Protein AF-A0A8T4ZIT6-F1 (afdb_monomer)

Secondary structure (DSSP, 8-state):
--------HHHHHHHHHHHHHHHHHHHHHHHHHHHH-HHHHHHHHHHHHHHHHHTT-

Radius of gyration: 16.99 Å; Cα contacts (8 Å, |Δi|>4): 5; chains: 1; bounding box: 32×27×38 Å

pLDDT: mean 75.41, std 13.18, range [38.91, 92.62]

Structure (mmCIF, N/CA/C/O backbone):
data_AF-A0A8T4ZIT6-F1
#
_entry.id   AF-A0A8T4ZIT6-F1
#
loop_
_atom_site.group_PDB
_atom_site.id
_atom_site.type_symbol
_atom_site.label_atom_id
_atom_site.label_alt_id
_atom_site.label_comp_id
_atom_site.label_asym_id
_atom_site.label_entity_id
_atom_site.label_seq_id
_atom_site.pdbx_PDB_ins_code
_atom_site.Cartn_x
_atom_site.Cartn_y
_atom_site.Cartn_z
_atom_site.occupancy
_atom_site.B_iso_or_equiv
_atom_site.auth_seq_id
_atom_site.auth_comp_id
_atom_site.auth_asym_id
_atom_site.auth_atom_id
_atom_site.pdbx_PDB_model_num
ATOM 1 N N . MET A 1 1 ? -10.408 22.521 19.741 1.00 38.91 1 MET A N 1
ATOM 2 C CA . MET A 1 1 ? -11.407 21.619 20.349 1.00 38.91 1 MET A CA 1
ATOM 3 C C . MET A 1 1 ? -11.146 20.230 19.776 1.00 38.91 1 MET A C 1
ATOM 5 O O . MET A 1 1 ? -11.540 19.973 18.652 1.00 38.91 1 MET A O 1
ATOM 9 N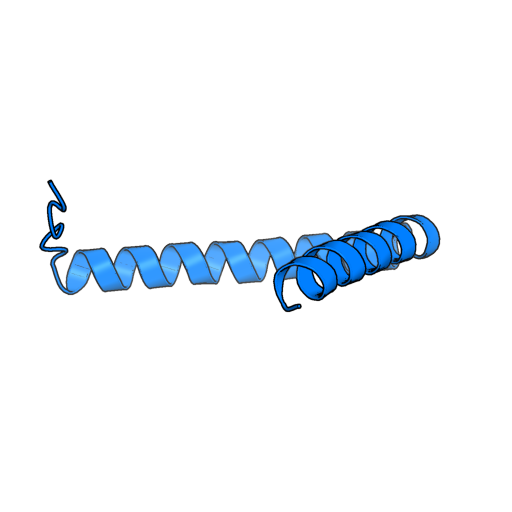 N . SER A 1 2 ? -10.369 19.383 20.461 1.00 44.66 2 SER A N 1
ATOM 10 C CA . SER A 1 2 ? -10.188 17.990 20.023 1.00 44.66 2 SER A CA 1
ATOM 11 C C . SER A 1 2 ? -11.362 17.181 20.546 1.00 44.66 2 SER A C 1
ATOM 13 O O . SER A 1 2 ? -11.323 16.686 21.674 1.00 44.66 2 SER A O 1
ATOM 15 N N . GLU A 1 3 ? -12.420 17.081 19.747 1.00 45.97 3 GLU A N 1
ATOM 16 C CA . GLU A 1 3 ? -13.420 16.034 19.926 1.00 45.97 3 GLU A CA 1
ATOM 17 C C . GLU A 1 3 ? -12.705 14.689 19.788 1.00 45.97 3 GLU A C 1
ATOM 19 O O . GLU A 1 3 ? -12.407 14.215 18.693 1.00 45.97 3 GLU A O 1
ATOM 24 N N . LYS A 1 4 ? -12.370 14.074 20.926 1.00 55.59 4 LYS A N 1
ATOM 25 C CA . LYS A 1 4 ? -12.039 12.653 20.968 1.00 55.59 4 LYS A CA 1
ATOM 26 C C . LYS A 1 4 ? -13.319 11.919 20.597 1.00 55.59 4 LYS A C 1
ATOM 28 O O . LYS A 1 4 ? -14.153 11.670 21.465 1.00 55.59 4 LYS A O 1
ATOM 33 N N . VAL A 1 5 ? -13.486 11.637 19.307 1.00 61.66 5 VAL A N 1
ATOM 34 C CA . VAL A 1 5 ? -14.533 10.755 18.797 1.00 61.66 5 VAL A CA 1
ATOM 35 C C . VAL A 1 5 ? -14.438 9.470 19.616 1.00 61.66 5 VAL A C 1
ATOM 37 O O . VAL A 1 5 ? -13.455 8.734 19.517 1.00 61.66 5 VAL A O 1
ATOM 40 N N . LYS A 1 6 ? -15.412 9.241 20.500 1.00 61.56 6 LYS A N 1
ATOM 41 C CA . LYS A 1 6 ? -15.543 7.988 21.245 1.00 61.56 6 LYS A CA 1
ATOM 42 C C . LYS A 1 6 ? -16.036 6.937 20.254 1.00 61.56 6 LYS A C 1
ATOM 44 O O . LYS A 1 6 ? -17.216 6.622 20.234 1.00 61.56 6 LYS A O 1
ATOM 49 N N . LEU A 1 7 ? -15.137 6.474 19.389 1.00 64.69 7 LEU A N 1
ATOM 50 C CA . LEU A 1 7 ? -15.394 5.345 18.504 1.00 64.69 7 LEU A CA 1
ATOM 51 C C . LEU A 1 7 ? -15.725 4.145 19.380 1.00 64.69 7 LEU A C 1
ATOM 53 O O . LEU A 1 7 ? -14.961 3.815 20.296 1.00 64.69 7 LEU A O 1
ATOM 57 N N . SER A 1 8 ? -16.863 3.507 19.116 1.00 79.94 8 SER A N 1
ATOM 58 C CA . SER A 1 8 ? -17.143 2.233 19.765 1.00 79.94 8 SER A CA 1
ATOM 59 C C . SER A 1 8 ? -16.072 1.213 19.334 1.00 79.94 8 SER A C 1
ATOM 61 O O . SER A 1 8 ? -15.506 1.328 18.239 1.00 79.94 8 SER A O 1
ATOM 63 N N . PRO A 1 9 ? -15.760 0.199 20.159 1.00 78.88 9 PRO A N 1
ATOM 64 C CA . PRO A 1 9 ? -14.824 -0.857 19.769 1.00 78.88 9 PRO A CA 1
ATOM 65 C C . PRO A 1 9 ? -15.202 -1.528 18.436 1.00 78.88 9 PRO A C 1
ATOM 67 O O . PRO A 1 9 ? -14.326 -1.931 17.674 1.00 78.88 9 PRO A O 1
ATOM 70 N N . GLU A 1 10 ? -16.498 -1.596 18.132 1.00 81.19 10 GLU A N 1
ATOM 71 C CA . GLU A 1 10 ? -17.056 -2.173 16.906 1.00 81.19 10 GLU A CA 1
ATOM 72 C C . GLU A 1 10 ? -16.801 -1.274 15.686 1.00 81.19 10 GLU A C 1
ATOM 74 O O . GLU A 1 10 ? -16.364 -1.750 14.637 1.00 81.19 10 GLU A O 1
ATOM 79 N N . GLU A 1 11 ? -16.999 0.040 15.822 1.00 81.88 11 GLU A N 1
ATOM 80 C CA . GLU A 1 11 ? -16.691 1.014 14.768 1.00 81.88 11 GLU A CA 1
ATOM 81 C C . GLU A 1 11 ? -15.189 1.097 14.495 1.00 81.88 11 GLU A C 1
ATOM 83 O O . GLU A 1 11 ? -14.768 1.241 13.344 1.00 81.88 11 GLU A O 1
ATOM 88 N N . LEU A 1 12 ? -14.369 0.972 15.542 1.00 83.38 12 LEU A N 1
ATOM 89 C CA . LEU A 1 12 ? -12.920 0.934 15.412 1.00 83.38 12 LEU A CA 1
ATOM 90 C C . LEU A 1 12 ? -12.471 -0.314 14.645 1.00 83.38 12 LEU A C 1
ATOM 92 O O . LEU A 1 12 ? -11.677 -0.201 13.714 1.00 83.38 12 LEU A O 1
ATOM 96 N N . GLN A 1 13 ? -13.013 -1.491 14.974 1.00 83.81 13 GLN A N 1
ATOM 97 C CA . GLN A 1 13 ? -12.733 -2.723 14.232 1.00 83.81 13 GLN A CA 1
ATOM 98 C C . GLN A 1 13 ? -13.174 -2.625 12.770 1.00 83.81 13 GLN A C 1
ATOM 100 O O . GLN A 1 13 ? -12.432 -3.044 11.879 1.00 83.81 13 GLN A O 1
ATOM 105 N N . LYS A 1 14 ? -14.343 -2.029 12.511 1.00 89.31 14 LYS A N 1
ATOM 106 C CA . LYS A 1 14 ? -14.829 -1.796 11.149 1.00 89.31 14 LYS A CA 1
ATOM 107 C C . LYS A 1 14 ? -13.873 -0.901 10.360 1.00 89.31 14 LYS A C 1
ATOM 109 O O . LYS A 1 14 ? -13.467 -1.279 9.266 1.00 89.31 14 LYS A O 1
ATOM 114 N N . ARG A 1 15 ? -13.439 0.225 10.933 1.00 86.25 15 ARG A N 1
ATOM 115 C CA . ARG A 1 15 ? -12.466 1.122 10.288 1.00 86.25 15 ARG A CA 1
ATOM 116 C C . ARG A 1 15 ? -11.113 0.458 10.064 1.00 86.25 15 ARG A C 1
ATOM 118 O O . ARG A 1 15 ? -10.532 0.625 9.000 1.00 86.25 15 ARG A O 1
ATOM 125 N N . ILE A 1 16 ? -10.611 -0.309 11.032 1.00 87.94 16 ILE A N 1
ATOM 126 C CA . ILE A 1 16 ? -9.354 -1.057 10.872 1.00 87.94 16 ILE A CA 1
ATOM 127 C C . ILE A 1 16 ? -9.466 -2.033 9.698 1.00 87.94 16 ILE A C 1
ATOM 129 O O . ILE A 1 16 ? -8.540 -2.135 8.896 1.00 87.94 16 ILE A O 1
ATOM 133 N N . LYS A 1 17 ? -10.605 -2.721 9.573 1.00 91.12 17 LYS A N 1
ATOM 134 C CA . LYS A 1 17 ? -10.861 -3.629 8.457 1.00 91.12 17 LYS A CA 1
ATOM 135 C C . LYS A 1 17 ? -10.919 -2.886 7.120 1.00 91.12 17 LYS A C 1
ATOM 137 O O . LYS A 1 17 ? -10.232 -3.285 6.193 1.00 91.12 17 LYS A O 1
ATOM 142 N N . GLU A 1 18 ? -11.646 -1.774 7.045 1.00 92.62 18 GLU A N 1
ATOM 143 C CA . GLU A 1 18 ? -11.724 -0.942 5.834 1.00 92.62 18 GLU A CA 1
ATOM 144 C C . GLU A 1 18 ? -10.347 -0.417 5.397 1.00 92.62 18 GLU A C 1
ATOM 146 O O . GLU A 1 18 ? -10.007 -0.474 4.217 1.00 92.62 18 GLU A O 1
ATOM 151 N N . VAL A 1 19 ? -9.523 0.047 6.343 1.00 90.62 19 VAL A N 1
ATOM 152 C CA . VAL A 1 19 ? -8.153 0.505 6.059 1.00 90.62 19 VAL A CA 1
ATOM 153 C C . VAL A 1 19 ? -7.275 -0.649 5.579 1.00 90.62 19 VAL A C 1
ATOM 155 O O . VAL A 1 19 ? -6.488 -0.474 4.650 1.00 90.62 19 VAL A O 1
ATOM 158 N N . ARG A 1 20 ? -7.415 -1.837 6.176 1.00 91.31 20 ARG A N 1
ATOM 159 C CA . ARG A 1 20 ? -6.679 -3.031 5.752 1.00 91.31 20 ARG A CA 1
ATOM 160 C C . ARG A 1 20 ? -7.054 -3.448 4.331 1.00 91.31 20 ARG A C 1
ATOM 162 O O . ARG A 1 20 ? -6.156 -3.669 3.523 1.00 91.31 20 ARG A O 1
ATOM 169 N N . ASP A 1 21 ? -8.345 -3.508 4.025 1.00 92.19 21 ASP A N 1
ATOM 170 C CA . ASP A 1 21 ? -8.844 -3.884 2.700 1.00 92.19 21 ASP A CA 1
ATOM 171 C C . ASP A 1 21 ? -8.385 -2.862 1.640 1.00 92.19 21 ASP A C 1
ATOM 173 O O . ASP A 1 21 ? -7.959 -3.231 0.542 1.00 92.19 21 ASP A O 1
ATOM 177 N N . LEU A 1 22 ? -8.382 -1.568 1.985 1.00 91.31 22 LEU A N 1
ATOM 178 C CA . LEU A 1 22 ? -7.856 -0.505 1.127 1.00 91.31 22 LEU A CA 1
ATOM 179 C C . LEU A 1 22 ? -6.347 -0.653 0.884 1.00 91.31 22 LEU A C 1
ATOM 181 O O . LEU A 1 22 ? -5.887 -0.463 -0.244 1.00 91.31 22 LEU A O 1
ATOM 185 N N . ALA A 1 23 ? -5.580 -0.999 1.920 1.00 87.50 23 ALA A N 1
ATOM 186 C CA . ALA A 1 23 ? -4.141 -1.206 1.816 1.00 87.50 23 ALA A CA 1
ATOM 187 C C . ALA A 1 23 ? -3.806 -2.429 0.947 1.00 87.50 23 ALA A C 1
ATOM 189 O O . ALA A 1 23 ? -2.923 -2.343 0.094 1.00 87.50 23 ALA A O 1
ATOM 190 N N . GLU A 1 24 ? -4.530 -3.543 1.105 1.00 91.06 24 GLU A N 1
ATOM 191 C CA . GLU A 1 24 ? -4.367 -4.731 0.254 1.00 91.06 24 GLU A CA 1
ATOM 192 C C . GLU A 1 24 ? -4.712 -4.434 -1.208 1.00 91.06 24 GLU A C 1
ATOM 194 O O . GLU A 1 24 ? -3.940 -4.787 -2.103 1.00 91.06 24 GLU A O 1
ATOM 199 N N . LYS A 1 25 ? -5.818 -3.725 -1.463 1.00 92.00 25 LYS A N 1
ATOM 200 C CA . LYS A 1 25 ? -6.198 -3.327 -2.822 1.00 92.00 25 LYS A CA 1
ATOM 201 C C . LYS A 1 25 ? -5.153 -2.409 -3.459 1.00 92.00 25 LYS A C 1
ATOM 203 O O . LYS A 1 25 ? -4.710 -2.664 -4.575 1.00 92.00 25 LYS A O 1
ATOM 208 N N . SER A 1 26 ? -4.710 -1.390 -2.724 1.00 85.50 26 SER A N 1
ATOM 209 C CA . SER A 1 26 ? -3.674 -0.457 -3.185 1.00 85.50 26 SER A CA 1
ATOM 210 C C . SER A 1 26 ? -2.359 -1.177 -3.482 1.00 85.50 26 SER A C 1
ATOM 212 O O . SER A 1 26 ? -1.699 -0.878 -4.473 1.00 85.50 26 SER A O 1
ATOM 214 N N . LYS A 1 27 ? -1.984 -2.167 -2.661 1.00 86.50 27 LYS A N 1
ATOM 215 C CA . LYS A 1 27 ? -0.790 -2.983 -2.895 1.00 86.50 27 LYS A CA 1
ATOM 216 C C . LYS A 1 27 ? -0.877 -3.735 -4.224 1.00 86.50 27 LYS A C 1
ATOM 218 O O . LYS A 1 27 ? 0.085 -3.705 -4.986 1.00 86.50 27 LYS A O 1
ATOM 223 N N . LEU A 1 28 ? -2.007 -4.386 -4.506 1.00 88.81 28 LEU A N 1
ATOM 224 C CA . LEU A 1 28 ? -2.205 -5.118 -5.762 1.00 88.81 28 LEU A CA 1
ATOM 225 C C . LEU A 1 28 ? -2.145 -4.189 -6.980 1.00 88.81 28 LEU A C 1
ATOM 227 O O . LEU A 1 28 ? -1.496 -4.523 -7.969 1.00 88.81 28 LEU A O 1
ATOM 231 N N . GLU A 1 29 ? -2.758 -3.007 -6.893 1.00 84.62 29 GLU A N 1
ATOM 232 C CA . GLU A 1 29 ? -2.710 -2.005 -7.964 1.00 84.62 29 GLU A CA 1
ATOM 233 C C . GLU A 1 29 ? -1.278 -1.494 -8.205 1.00 84.62 29 GLU A C 1
ATOM 235 O O . GLU A 1 29 ? -0.837 -1.411 -9.352 1.00 84.62 29 GLU A O 1
ATOM 240 N N . ILE A 1 30 ? -0.511 -1.229 -7.141 1.00 81.19 30 ILE A N 1
ATOM 241 C CA . ILE A 1 30 ? 0.899 -0.820 -7.244 1.00 81.19 30 ILE A CA 1
ATOM 242 C C . ILE A 1 30 ? 1.756 -1.943 -7.842 1.00 81.19 30 ILE A C 1
ATOM 244 O O . ILE A 1 30 ? 2.586 -1.679 -8.712 1.00 81.19 30 ILE A O 1
ATOM 248 N N . GLU A 1 31 ? 1.559 -3.198 -7.428 1.00 81.31 31 GLU A N 1
ATOM 249 C CA . GLU A 1 31 ? 2.261 -4.348 -8.012 1.00 81.31 31 GLU A CA 1
ATOM 250 C C . GLU A 1 31 ? 1.940 -4.513 -9.505 1.00 81.31 31 GLU A C 1
ATOM 252 O O . GLU A 1 31 ? 2.832 -4.801 -10.309 1.00 81.31 31 GLU A O 1
ATOM 257 N N . GLU A 1 32 ? 0.688 -4.294 -9.907 1.00 83.69 32 GLU A N 1
ATOM 258 C CA . GLU A 1 32 ? 0.280 -4.341 -11.309 1.00 83.69 32 GLU A CA 1
ATOM 259 C C . GLU A 1 32 ? 0.880 -3.183 -12.124 1.00 83.69 32 GLU A C 1
ATOM 261 O O . GLU A 1 32 ? 1.374 -3.400 -13.236 1.00 83.69 32 GLU A O 1
ATOM 266 N N . MET A 1 33 ? 0.909 -1.968 -11.565 1.00 78.38 33 MET A N 1
ATOM 267 C CA . MET A 1 33 ? 1.573 -0.810 -12.171 1.00 78.38 33 MET A CA 1
ATOM 268 C C . MET A 1 33 ? 3.075 -1.045 -12.347 1.00 78.38 33 MET A C 1
ATOM 270 O O . MET A 1 33 ? 3.602 -0.821 -13.439 1.00 78.38 33 MET A O 1
ATOM 274 N N . LEU A 1 34 ? 3.748 -1.574 -11.320 1.00 72.56 34 LEU A N 1
ATOM 275 C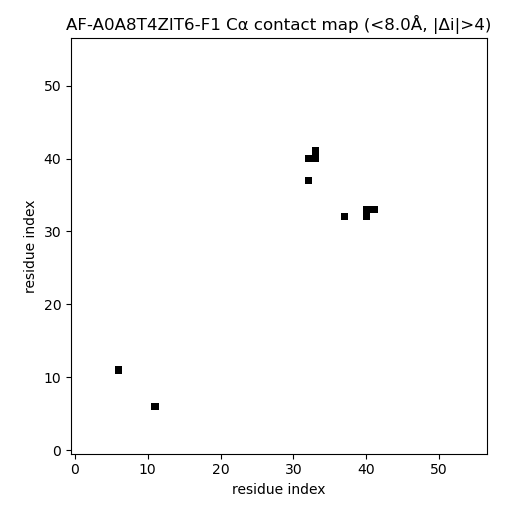 CA . LEU A 1 34 ? 5.168 -1.925 -11.368 1.00 72.56 34 LEU A CA 1
ATOM 276 C C . LEU A 1 34 ? 5.459 -2.960 -12.460 1.00 72.56 34 LEU A C 1
ATOM 278 O O . LEU A 1 34 ? 6.465 -2.843 -13.159 1.00 72.56 34 LEU A O 1
ATOM 282 N N . ARG A 1 35 ? 4.570 -3.945 -12.652 1.00 74.19 35 ARG A N 1
ATOM 283 C CA . ARG A 1 35 ? 4.706 -4.946 -13.724 1.00 74.19 35 ARG A CA 1
ATOM 284 C C . ARG A 1 35 ? 4.493 -4.357 -15.116 1.00 74.19 35 ARG A C 1
ATOM 286 O O . ARG A 1 35 ? 5.234 -4.703 -16.032 1.00 74.19 35 ARG A O 1
ATOM 293 N N . LYS A 1 36 ? 3.482 -3.504 -15.301 1.00 76.12 36 LYS A N 1
ATOM 294 C CA . LYS A 1 36 ? 3.130 -2.949 -16.620 1.00 76.12 36 LYS A CA 1
ATOM 295 C C . LYS A 1 36 ? 4.038 -1.793 -17.042 1.00 76.12 36 LYS A C 1
ATOM 297 O O . LYS A 1 36 ? 4.263 -1.618 -18.237 1.00 76.12 36 LYS A O 1
ATOM 302 N N . ARG A 1 37 ? 4.534 -0.993 -16.091 1.00 70.00 37 ARG A N 1
ATOM 303 C CA . ARG A 1 37 ? 5.320 0.230 -16.337 1.00 70.00 37 ARG A CA 1
ATOM 304 C C . ARG A 1 37 ? 6.436 0.412 -15.295 1.00 70.00 37 ARG A C 1
ATOM 306 O O . ARG A 1 37 ? 6.3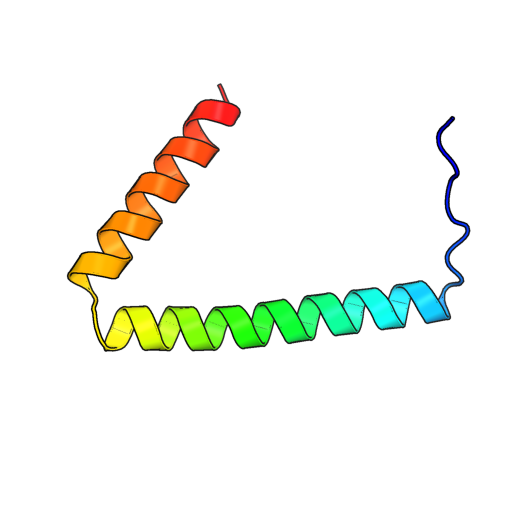84 1.339 -14.481 1.00 70.00 37 ARG A O 1
ATOM 313 N N . PRO A 1 38 ? 7.472 -0.442 -15.311 1.00 63.50 38 PRO A N 1
ATOM 314 C CA .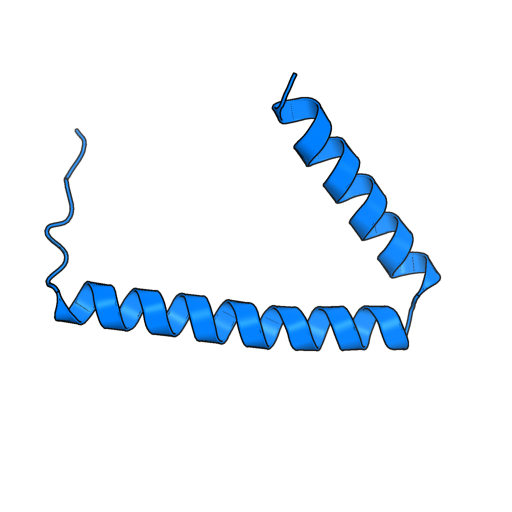 PRO A 1 38 ? 8.519 -0.439 -14.286 1.00 63.50 38 PRO A CA 1
ATOM 315 C C . PRO A 1 38 ? 9.317 0.875 -14.221 1.00 63.50 38 PRO A C 1
ATOM 317 O O . PRO A 1 38 ? 9.648 1.333 -13.131 1.00 63.50 38 PRO A O 1
ATOM 320 N N . LEU A 1 39 ? 9.577 1.522 -15.364 1.00 66.88 39 LEU A N 1
ATOM 321 C CA . LEU A 1 39 ? 10.348 2.773 -15.431 1.00 66.88 39 LEU A CA 1
ATOM 322 C C . LEU A 1 39 ? 9.579 3.988 -14.878 1.00 66.88 39 LEU A C 1
ATOM 324 O O . LEU A 1 39 ? 10.152 4.783 -14.140 1.00 66.88 39 LEU A O 1
ATOM 328 N N . GLU A 1 40 ? 8.282 4.117 -15.181 1.00 64.69 40 GLU A N 1
ATOM 329 C CA . GLU A 1 40 ? 7.442 5.210 -14.652 1.00 64.69 40 GLU A CA 1
ATOM 330 C C . GLU A 1 40 ? 7.206 5.049 -13.142 1.00 64.69 40 GLU A C 1
ATOM 332 O O . GLU A 1 40 ? 7.265 6.014 -12.381 1.00 64.69 40 GLU A O 1
ATOM 337 N N . SER A 1 41 ? 7.015 3.807 -12.693 1.00 61.06 41 SER A N 1
ATOM 338 C CA . SER A 1 41 ? 6.777 3.472 -11.285 1.00 61.06 41 SER A CA 1
ATOM 339 C C . SER A 1 41 ? 8.010 3.711 -10.406 1.00 61.06 41 SER A C 1
ATOM 341 O O . SER A 1 41 ? 7.882 4.196 -9.283 1.00 61.06 41 SER A O 1
ATOM 343 N N . ALA A 1 42 ? 9.214 3.428 -10.920 1.00 69.12 42 ALA A N 1
ATOM 344 C CA . ALA A 1 42 ? 10.469 3.712 -10.223 1.00 69.12 42 ALA A CA 1
ATOM 345 C C . ALA A 1 42 ? 10.651 5.215 -9.948 1.00 69.12 42 ALA A C 1
ATOM 347 O O . ALA A 1 42 ? 11.114 5.588 -8.872 1.00 69.12 42 ALA A O 1
ATOM 348 N N . GLY A 1 43 ? 10.223 6.078 -10.878 1.00 72.12 43 GLY A N 1
ATOM 349 C CA . GLY A 1 43 ? 10.233 7.531 -10.686 1.00 72.12 43 GLY A CA 1
ATOM 350 C C . GLY A 1 43 ? 9.297 7.990 -9.565 1.00 72.12 43 GLY A C 1
ATOM 351 O O . GLY A 1 43 ? 9.683 8.812 -8.737 1.00 72.12 4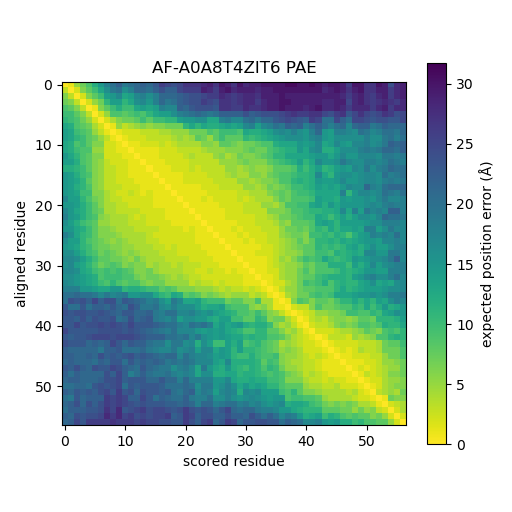3 GLY A O 1
ATOM 352 N N . VAL A 1 44 ? 8.095 7.412 -9.483 1.00 74.00 44 VAL A N 1
ATOM 353 C CA . VAL A 1 44 ? 7.123 7.729 -8.422 1.00 74.00 44 VAL A CA 1
ATOM 354 C C . VAL A 1 44 ? 7.630 7.287 -7.047 1.00 74.00 44 VAL A C 1
ATOM 356 O O . VAL A 1 44 ? 7.565 8.066 -6.098 1.00 74.00 44 VAL A O 1
ATOM 359 N N . VAL A 1 45 ? 8.190 6.078 -6.935 1.00 74.81 45 VAL A N 1
ATOM 360 C CA . VAL A 1 45 ? 8.772 5.576 -5.675 1.00 74.81 45 VAL A CA 1
ATOM 361 C C . VAL A 1 45 ? 9.974 6.422 -5.245 1.00 74.81 45 VAL A C 1
ATOM 363 O O . VAL A 1 45 ? 10.119 6.727 -4.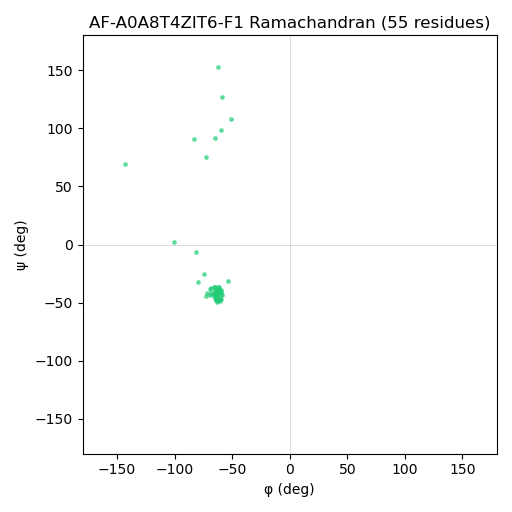063 1.00 74.81 45 VAL A O 1
ATOM 366 N N . PHE A 1 46 ? 10.809 6.850 -6.194 1.00 76.75 46 PHE A N 1
ATOM 367 C CA . PHE A 1 46 ? 11.962 7.706 -5.922 1.00 76.75 46 PHE A CA 1
ATOM 368 C C . PHE A 1 46 ? 11.548 9.086 -5.389 1.00 76.75 46 PHE A C 1
ATOM 370 O O . PHE A 1 46 ? 12.063 9.526 -4.362 1.00 76.75 46 PHE A O 1
ATOM 377 N N . ILE A 1 47 ? 10.574 9.745 -6.029 1.00 80.00 47 ILE A N 1
ATOM 378 C CA . ILE A 1 47 ? 10.055 11.043 -5.569 1.00 80.00 47 ILE A CA 1
ATOM 379 C C . ILE A 1 47 ? 9.382 10.903 -4.199 1.00 80.00 47 ILE A C 1
ATOM 381 O O . ILE A 1 47 ? 9.648 11.707 -3.3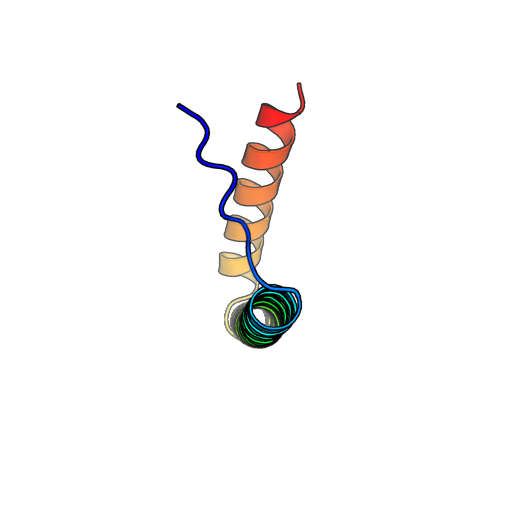09 1.00 80.00 47 ILE A O 1
ATOM 385 N N . ALA A 1 48 ? 8.560 9.870 -3.997 1.00 80.06 48 ALA A N 1
ATOM 386 C CA . ALA A 1 48 ? 7.924 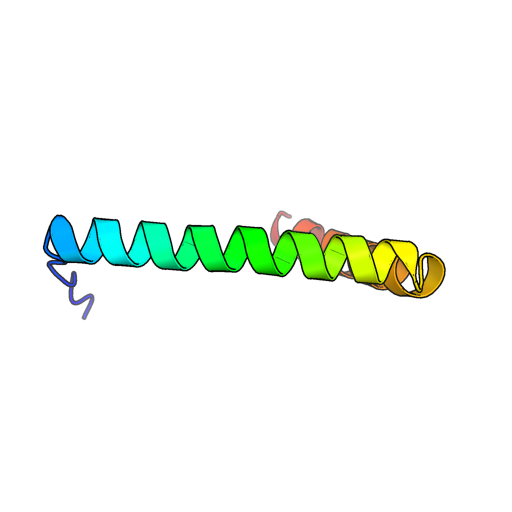9.613 -2.707 1.00 80.06 48 ALA A CA 1
ATOM 387 C C . ALA A 1 48 ? 8.960 9.395 -1.588 1.00 80.06 48 ALA A C 1
ATOM 389 O O . ALA A 1 48 ? 8.807 9.934 -0.494 1.00 80.06 48 ALA A O 1
ATOM 390 N N . GLY A 1 49 ? 10.044 8.666 -1.875 1.00 78.06 49 GLY A N 1
ATOM 391 C CA . GLY A 1 49 ? 11.154 8.474 -0.943 1.00 78.06 49 GLY A CA 1
ATOM 392 C C . GLY A 1 49 ? 11.872 9.776 -0.580 1.00 78.06 49 GLY A C 1
ATOM 393 O O . GLY A 1 49 ? 12.184 9.985 0.591 1.00 78.06 49 GLY A O 1
ATOM 394 N N . ILE A 1 50 ? 12.083 10.675 -1.549 1.00 78.56 50 ILE A N 1
ATOM 395 C CA . ILE A 1 50 ? 12.669 12.000 -1.293 1.00 78.56 50 ILE A CA 1
ATOM 396 C C . ILE A 1 50 ? 11.754 12.823 -0.387 1.00 78.56 50 ILE A C 1
ATOM 398 O O . ILE A 1 50 ? 12.230 13.335 0.618 1.00 78.56 50 ILE A O 1
ATOM 402 N N . VAL A 1 51 ? 10.457 12.911 -0.698 1.00 77.50 51 VAL A N 1
ATOM 403 C CA . VAL A 1 51 ? 9.497 13.715 0.079 1.00 77.50 51 VAL A CA 1
ATOM 404 C C . VAL A 1 51 ? 9.428 13.247 1.538 1.00 77.50 51 VAL A C 1
ATOM 406 O O . VAL A 1 51 ? 9.536 14.064 2.450 1.00 77.50 51 VAL A O 1
ATOM 409 N N . ILE A 1 52 ? 9.327 11.934 1.774 1.00 75.50 52 ILE A N 1
ATOM 410 C CA . ILE A 1 52 ? 9.306 11.369 3.135 1.00 75.50 52 ILE A CA 1
ATOM 411 C C . ILE A 1 52 ? 10.643 11.610 3.856 1.00 75.50 52 ILE A C 1
ATOM 413 O O . ILE A 1 52 ? 10.664 11.954 5.039 1.00 75.50 52 ILE A O 1
ATOM 417 N N . GLY A 1 53 ? 11.764 11.449 3.147 1.00 71.81 53 GLY A N 1
ATOM 418 C CA . GLY A 1 53 ? 13.098 11.685 3.696 1.00 71.81 53 GLY A CA 1
ATOM 419 C C . GLY A 1 53 ? 13.341 13.145 4.082 1.00 71.81 53 GLY A C 1
ATOM 420 O O . GLY A 1 53 ? 13.972 13.402 5.102 1.00 71.81 53 GLY A O 1
ATOM 421 N N . THR A 1 54 ? 12.805 14.100 3.316 1.00 66.12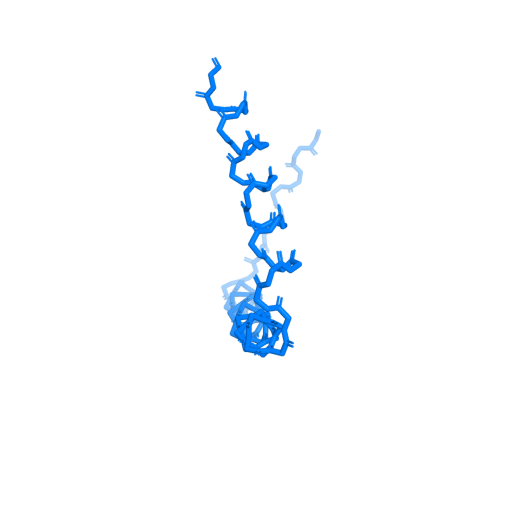 54 THR A N 1
ATOM 422 C CA . THR A 1 54 ? 12.931 15.537 3.604 1.00 66.12 54 THR A CA 1
ATOM 423 C C . THR A 1 54 ? 12.064 16.015 4.762 1.00 66.12 54 THR A C 1
ATOM 425 O O . THR A 1 54 ? 12.435 16.988 5.399 1.00 66.12 54 THR A O 1
ATOM 428 N N . GLU A 1 55 ? 10.948 15.345 5.070 1.00 57.81 55 GLU A N 1
ATOM 429 C CA . GLU A 1 55 ? 10.145 15.666 6.264 1.00 57.81 55 GLU A CA 1
ATOM 430 C C . GLU A 1 55 ? 10.695 15.038 7.558 1.00 57.81 55 GLU A C 1
ATOM 432 O O . GLU A 1 55 ? 10.191 15.314 8.645 1.00 57.81 55 GLU A O 1
ATOM 437 N N . SER A 1 56 ? 11.723 14.189 7.458 1.00 51.88 56 SER A N 1
ATOM 438 C CA . SER A 1 56 ? 12.346 13.503 8.601 1.00 51.88 56 SER A CA 1
ATOM 439 C C . SER A 1 56 ? 13.664 14.149 9.076 1.00 51.88 56 SER A C 1
ATOM 441 O O . SER A 1 56 ? 14.294 13.615 9.992 1.00 51.88 56 SER A O 1
ATOM 443 N N . ILE A 1 57 ? 14.087 15.261 8.456 1.00 50.03 57 ILE A N 1
ATOM 444 C CA . ILE A 1 57 ? 15.246 16.109 8.814 1.00 50.03 57 ILE A CA 1
ATOM 445 C C . ILE A 1 57 ? 14.731 17.445 9.346 1.00 50.03 57 ILE A C 1
ATOM 447 O O . ILE A 1 57 ? 15.295 17.919 10.358 1.00 50.03 57 ILE A O 1
#

Foldseek 3Di:
DPPPPPQDPVNVVVVVVVVVVVVVVVVVVLVVCCVVPVPVSVVVVVVVVVVVVVVVD

Sequence (57 aa):
MSEKVKLSPEELQKRIKEVRDLAEKSKLEIEEMLRKRPLESAGVVFIAGIVIGTESI

Solvent-accessible surface area (backbone atoms only — not comparable to full-atom values): 3377 Å² total; per-residue (Å²): 132,85,78,77,74,81,66,50,76,66,56,46,52,50,50,53,50,52,52,49,54,50,49,54,52,52,49,53,52,50,53,50,45,40,70,78,39,48,73,67,42,50,53,53,54,50,53,53,52,50,57,57,55,64,76,74,111

Mean predicted aligned error: 12.09 Å